Protein AF-B3JEN9-F1 (afdb_monomer)

Sequence (110 aa):
MRGEDYEPRAASYTLENGILSCDFPQIGSMPGNITIELEVEVDEETGEITAFKGDKAGTLTILGMDLVTLKLDSLTDAKVTGNTIEFTLAVSGKFLGADFPASVHFVGTK

pLDDT: mean 79.27, std 14.46, range [33.69, 92.75]

Secondary structure (DSSP, 8-state):
------------EEEETTEEEEEES--TT--SEEEEEEE-EE-TTT-BEE--TTSEEEEEEETTTEEEEEEEEEEEEEEEETTEEEEEEEEEEEETTEEEEEEEEEEEE-

Foldseek 3Di:
DPDPDPDPPPFDWDQPPQWTWTWDQDFPPDAFIWIFTFRWDADPVFQAIDGDFQDFGTWGQHPNPDTWTKTWHDKPPFGDDPQKTWIKTWIWTADPNDIDIGIDTDIDGD

Nearest PDB structures (foldseek):
  7pkw-assembly1_A  TM=6.539E-01  e=3.555E+00  Streptococcus thermophilus
  5wxk-assembly1_B  TM=5.393E-01  e=1.710E+00  Neisseria meningitidis H44/76
  2nlk-assembly1_A  TM=4.900E-01  e=3.555E+00  Homo sapiens
  9co6-assembly1_A  TM=2.944E-01  e=9.109E+00  Severe acute respiratory syndrome coronavirus 2

Solvent-accessible surface area (backbone atoms only — not comparable to full-atom values): 6185 Å² total; per-residue (Å²): 132,84,76,74,83,78,70,86,69,82,55,62,73,46,80,56,98,48,32,42,33,37,57,38,78,54,50,76,90,53,74,35,39,34,42,36,51,24,65,37,49,70,42,87,88,77,24,42,45,46,65,64,70,66,39,63,28,28,38,35,35,31,90,87,74,47,76,29,63,22,23,26,66,44,76,42,79,28,33,45,59,90,60,32,40,33,33,35,42,30,32,37,26,63,55,99,89,41,80,47,79,35,58,47,78,47,76,44,72,117

Structure (mmCIF, N/CA/C/O backbone):
data_AF-B3JEN9-F1
#
_entry.id   AF-B3JEN9-F1
#
loop_
_atom_site.group_PDB
_atom_site.id
_atom_site.type_symbol
_atom_site.label_atom_id
_atom_site.label_alt_id
_atom_site.label_comp_id
_atom_site.label_asym_id
_atom_site.label_entity_id
_atom_site.label_seq_id
_atom_site.pdbx_PDB_ins_code
_atom_site.Cartn_x
_atom_site.Cartn_y
_atom_site.Cartn_z
_atom_site.occupancy
_atom_site.B_iso_or_equiv
_atom_site.auth_seq_id
_atom_site.auth_comp_id
_atom_site.auth_asym_id
_atom_site.auth_atom_id
_atom_site.pdbx_PDB_model_num
ATOM 1 N N . MET A 1 1 ? -4.543 -1.850 -26.882 1.00 33.69 1 MET A N 1
ATOM 2 C CA . MET A 1 1 ? -4.605 -3.185 -26.256 1.00 33.69 1 MET A CA 1
ATOM 3 C C . MET A 1 1 ? -5.286 -2.974 -24.915 1.00 33.69 1 MET A C 1
ATOM 5 O O . MET A 1 1 ? -4.731 -2.257 -24.096 1.00 33.69 1 MET A O 1
ATOM 9 N N . ARG A 1 2 ? -6.543 -3.410 -24.765 1.00 36.88 2 ARG A N 1
ATOM 10 C CA . ARG A 1 2 ? -7.257 -3.356 -23.480 1.00 36.88 2 ARG A CA 1
ATOM 11 C C . ARG A 1 2 ? -6.656 -4.470 -22.626 1.00 36.88 2 ARG A C 1
ATOM 13 O O . ARG A 1 2 ? -6.762 -5.621 -23.035 1.00 36.88 2 ARG A O 1
ATOM 20 N N . GLY A 1 3 ? -5.938 -4.111 -21.562 1.00 40.59 3 GLY A N 1
ATOM 21 C CA . GLY A 1 3 ? -5.494 -5.086 -20.566 1.00 40.59 3 GLY A CA 1
ATOM 22 C C . GLY A 1 3 ? -6.725 -5.794 -20.016 1.00 40.59 3 GLY A C 1
ATOM 23 O O . GLY A 1 3 ? -7.748 -5.141 -19.820 1.00 40.59 3 GLY A O 1
ATOM 24 N N . GLU A 1 4 ? -6.650 -7.115 -19.900 1.00 35.94 4 GLU A N 1
ATOM 25 C CA . GLU A 1 4 ? -7.733 -7.932 -19.362 1.00 35.94 4 GLU A CA 1
ATOM 26 C C . GLU A 1 4 ? 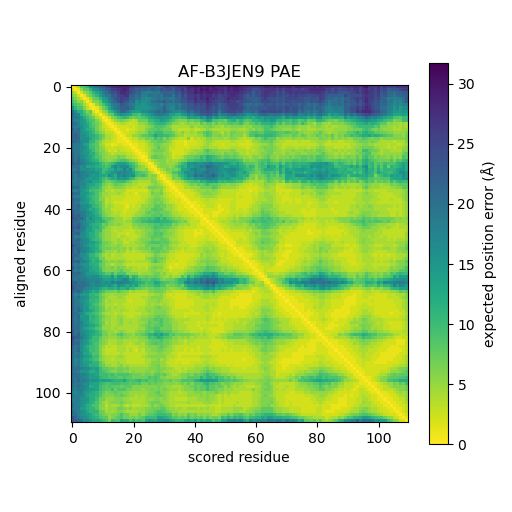-8.159 -7.388 -17.994 1.00 35.94 4 GLU A C 1
ATOM 28 O O . GLU A 1 4 ? -7.309 -6.962 -17.206 1.00 35.94 4 GLU A O 1
ATOM 33 N N . ASP A 1 5 ? -9.472 -7.357 -17.745 1.00 42.75 5 ASP A N 1
ATOM 34 C CA . ASP A 1 5 ? -10.015 -7.037 -16.430 1.00 42.75 5 ASP A CA 1
ATOM 35 C C . ASP A 1 5 ? -9.387 -8.016 -15.438 1.00 42.75 5 ASP A C 1
ATOM 37 O O . ASP A 1 5 ? -9.538 -9.232 -15.560 1.00 42.75 5 ASP A O 1
ATOM 41 N N . TYR A 1 6 ? -8.585 -7.477 -14.523 1.00 42.66 6 TYR A N 1
ATOM 42 C CA . TYR A 1 6 ? -7.826 -8.258 -13.562 1.00 42.66 6 TYR A CA 1
ATOM 43 C C . TYR A 1 6 ? -8.832 -9.017 -12.694 1.00 42.66 6 TYR A C 1
ATOM 45 O O . TYR A 1 6 ? -9.494 -8.414 -11.847 1.00 42.66 6 TYR A O 1
ATOM 53 N N . GLU A 1 7 ? -9.001 -10.323 -12.932 1.00 44.03 7 GLU A N 1
ATOM 54 C CA . GLU A 1 7 ? 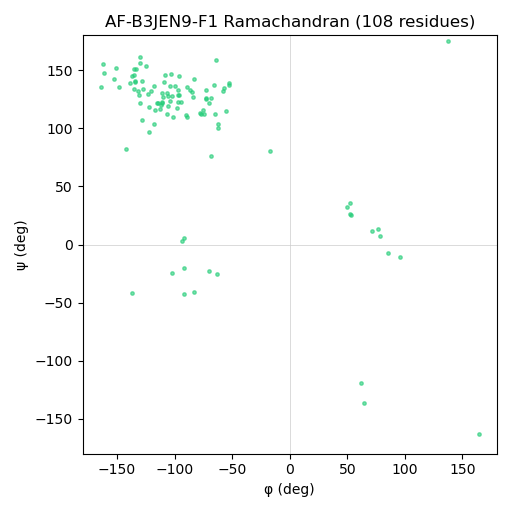-9.787 -11.156 -12.026 1.00 44.03 7 GLU A CA 1
ATOM 55 C C . GLU A 1 7 ? -9.228 -10.953 -10.613 1.00 44.03 7 GLU A C 1
ATOM 57 O O . GLU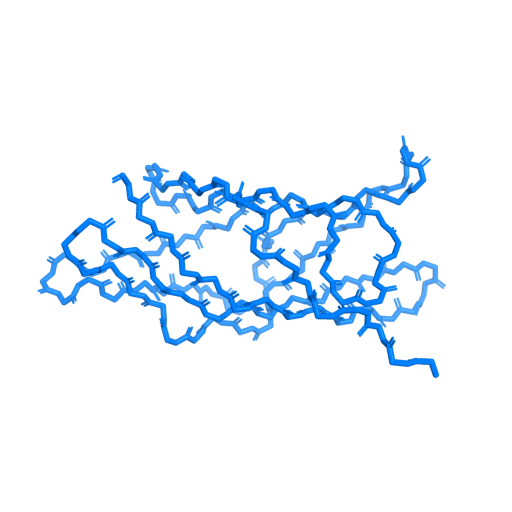 A 1 7 ? -7.999 -10.914 -10.469 1.00 44.03 7 GLU A O 1
ATOM 62 N N . PRO A 1 8 ? -10.074 -10.806 -9.575 1.00 46.91 8 PRO A N 1
ATOM 63 C CA . PRO A 1 8 ? -9.622 -10.661 -8.200 1.00 46.91 8 PRO A CA 1
ATOM 64 C C . PRO A 1 8 ? -9.009 -11.995 -7.759 1.00 46.91 8 PRO A C 1
ATOM 66 O O . PRO A 1 8 ? -9.612 -12.802 -7.058 1.00 46.91 8 PRO A O 1
ATOM 69 N N . ARG A 1 9 ? -7.790 -12.267 -8.229 1.00 49.81 9 ARG A N 1
ATOM 70 C CA . ARG A 1 9 ? -6.919 -13.324 -7.747 1.00 49.81 9 ARG A CA 1
ATOM 71 C C . ARG A 1 9 ? -6.647 -12.969 -6.305 1.00 49.81 9 ARG A C 1
ATOM 73 O O . ARG A 1 9 ? -5.857 -12.065 -6.079 1.00 49.81 9 ARG A O 1
ATOM 80 N N . ALA A 1 10 ? -7.368 -13.635 -5.405 1.00 52.41 10 ALA A N 1
ATOM 81 C CA . ALA A 1 10 ? -7.242 -13.635 -3.953 1.00 52.41 10 ALA A CA 1
ATOM 82 C C . ALA A 1 10 ? -5.890 -13.086 -3.467 1.00 52.41 10 ALA A C 1
ATOM 84 O O . ALA A 1 10 ? -4.967 -13.846 -3.182 1.00 52.41 10 ALA A O 1
ATOM 85 N N . ALA A 1 11 ? -5.759 -11.762 -3.421 1.00 56.50 11 ALA A N 1
ATOM 86 C CA . ALA A 1 11 ? -4.628 -11.130 -2.783 1.00 56.50 11 ALA A CA 1
ATOM 87 C C . ALA A 1 11 ? -4.938 -11.243 -1.293 1.00 56.50 11 ALA A C 1
ATOM 89 O O . ALA A 1 11 ? -5.949 -10.734 -0.810 1.00 56.50 11 ALA A O 1
ATOM 90 N N . SER A 1 12 ? -4.148 -12.044 -0.589 1.00 65.44 12 SER A N 1
ATOM 91 C CA . SER A 1 12 ? -4.226 -12.123 0.861 1.00 65.44 12 SER A CA 1
ATOM 92 C C . SER A 1 12 ? -3.638 -10.844 1.433 1.00 65.44 12 SER A C 1
ATOM 94 O O . SER A 1 12 ? -2.553 -10.431 1.018 1.00 65.44 12 SER A O 1
ATOM 96 N N . TYR A 1 13 ? -4.338 -10.245 2.389 1.00 75.19 13 TYR A N 1
ATOM 97 C CA . TYR A 1 13 ? -3.806 -9.146 3.177 1.00 75.19 13 TYR A CA 1
ATOM 98 C C . TYR A 1 13 ? -3.525 -9.628 4.595 1.00 75.19 13 TYR A C 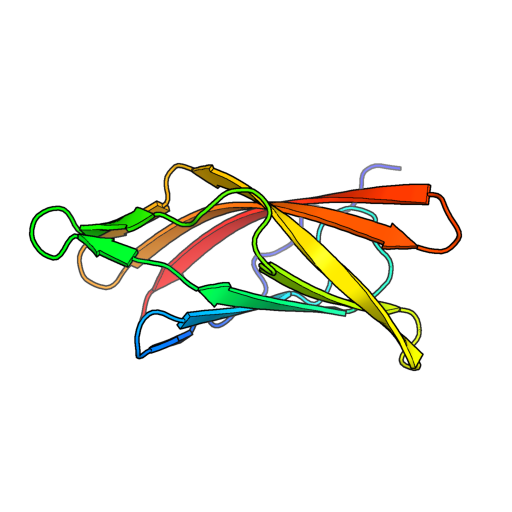1
ATOM 100 O O . TYR A 1 13 ? -4.264 -10.442 5.156 1.00 75.19 13 TYR A O 1
ATOM 108 N N . THR A 1 14 ? -2.474 -9.082 5.184 1.00 80.88 14 THR A N 1
ATOM 109 C CA . THR A 1 14 ? -2.164 -9.225 6.602 1.00 80.88 14 THR A CA 1
ATOM 110 C C . THR A 1 14 ? -2.067 -7.830 7.191 1.00 80.88 14 THR A C 1
ATOM 112 O O . THR A 1 14 ? -1.385 -6.973 6.640 1.00 80.88 14 THR A O 1
ATOM 115 N N . LEU A 1 15 ? -2.778 -7.593 8.291 1.00 80.94 15 LEU A N 1
ATOM 116 C CA . LEU A 1 15 ? -2.676 -6.365 9.072 1.00 80.94 15 LEU A CA 1
ATOM 117 C C . LEU A 1 15 ? -2.296 -6.758 10.495 1.00 80.94 15 LEU A C 1
ATOM 119 O O . LEU A 1 15 ? -3.150 -7.183 11.275 1.00 80.94 15 LEU A O 1
ATOM 123 N N . GLU A 1 16 ? -1.006 -6.681 10.803 1.00 81.44 16 GLU A N 1
ATOM 124 C CA . GLU A 1 16 ? -0.450 -7.070 12.100 1.00 81.44 16 GLU A CA 1
ATOM 125 C C . GLU A 1 16 ? 0.536 -6.008 12.581 1.00 81.44 16 GLU A C 1
ATOM 127 O O . GLU A 1 16 ? 1.376 -5.540 11.819 1.00 81.44 16 GLU A O 1
ATOM 132 N N . ASN A 1 17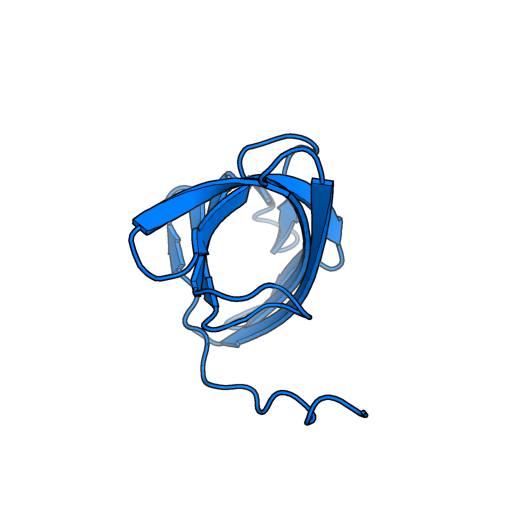 ? 0.431 -5.618 13.855 1.00 80.94 17 ASN A N 1
ATOM 133 C CA . ASN A 1 17 ? 1.317 -4.638 14.495 1.00 80.94 17 ASN A CA 1
ATOM 134 C C . ASN A 1 17 ? 1.451 -3.301 13.732 1.00 80.94 17 ASN A C 1
ATOM 136 O O . ASN A 1 17 ? 2.532 -2.719 13.714 1.00 80.94 17 ASN A O 1
ATOM 140 N N . GLY A 1 18 ? 0.376 -2.828 13.090 1.00 83.81 18 GLY A N 1
ATOM 141 C CA . GLY A 1 18 ? 0.399 -1.589 12.300 1.00 83.81 18 GLY A CA 1
ATOM 142 C C . GLY A 1 18 ? 1.068 -1.729 10.931 1.00 83.81 18 GLY A C 1
ATOM 143 O O . GLY A 1 18 ? 1.362 -0.728 10.295 1.00 83.81 18 GLY A O 1
ATOM 144 N N . ILE A 1 19 ? 1.319 -2.949 10.453 1.00 86.62 19 ILE A N 1
ATOM 145 C CA . ILE A 1 19 ? 1.880 -3.189 9.121 1.00 86.62 19 ILE A CA 1
ATOM 146 C C . ILE A 1 19 ? 0.817 -3.846 8.246 1.00 86.62 19 ILE A C 1
ATOM 148 O O . ILE A 1 19 ? 0.335 -4.938 8.553 1.00 86.62 19 ILE A O 1
ATOM 152 N N . LEU A 1 20 ? 0.470 -3.172 7.151 1.00 85.50 20 LEU A N 1
ATOM 153 C CA . LEU A 1 20 ? -0.359 -3.692 6.074 1.00 85.50 20 LEU A CA 1
ATOM 154 C C . LEU A 1 20 ? 0.537 -4.360 5.025 1.00 85.50 20 LEU A C 1
ATOM 156 O O . LEU A 1 20 ? 1.275 -3.690 4.298 1.00 85.50 20 LEU A O 1
ATOM 160 N N . SER A 1 21 ? 0.439 -5.683 4.930 1.00 85.44 21 SER A N 1
ATOM 161 C CA . SER A 1 21 ? 1.176 -6.500 3.971 1.00 85.44 21 SER A CA 1
ATOM 162 C C . SER A 1 21 ? 0.246 -7.100 2.924 1.00 85.44 21 SER A C 1
ATOM 164 O O . SER A 1 21 ? -0.780 -7.684 3.270 1.00 85.44 21 SER A O 1
ATOM 166 N N . CYS A 1 22 ? 0.593 -6.960 1.644 1.00 81.44 22 CYS A N 1
ATOM 167 C CA . CYS A 1 22 ? -0.159 -7.529 0.520 1.00 81.44 22 CYS A CA 1
ATOM 168 C C . CYS A 1 22 ? 0.787 -7.891 -0.628 1.00 81.44 22 CYS A C 1
ATOM 170 O O . CYS A 1 22 ? 1.608 -7.069 -1.029 1.00 81.44 22 CYS A O 1
ATOM 172 N N . ASP A 1 23 ? 0.613 -9.068 -1.223 1.00 78.75 23 ASP A N 1
ATOM 173 C CA . ASP A 1 23 ? 1.332 -9.453 -2.438 1.00 78.75 23 ASP A CA 1
ATOM 174 C C . ASP A 1 23 ? 0.419 -9.350 -3.659 1.00 78.75 23 ASP A C 1
ATOM 176 O O . ASP A 1 23 ? -0.632 -9.990 -3.743 1.00 78.75 23 ASP A O 1
ATOM 180 N N . PHE A 1 24 ? 0.851 -8.564 -4.640 1.00 73.25 24 PHE A N 1
ATOM 181 C CA . PHE A 1 24 ? 0.173 -8.402 -5.915 1.00 73.25 24 PHE A CA 1
ATOM 182 C C . PHE A 1 24 ? 1.049 -8.969 -7.040 1.00 73.25 24 PHE A C 1
ATOM 184 O O . PHE A 1 24 ? 2.166 -8.488 -7.248 1.00 73.25 24 PHE A O 1
ATOM 191 N N . PRO A 1 25 ? 0.560 -9.957 -7.817 1.00 64.06 25 PRO A N 1
ATOM 192 C CA . PRO A 1 25 ? 1.325 -10.496 -8.939 1.00 64.06 25 PRO A CA 1
ATOM 193 C C . PRO A 1 25 ? 1.590 -9.458 -10.038 1.00 64.06 25 PRO A C 1
ATOM 195 O O . PRO A 1 25 ? 2.558 -9.601 -10.774 1.00 64.06 25 PRO A O 1
ATOM 198 N N . GLN A 1 26 ? 0.736 -8.432 -10.157 1.00 64.62 26 GLN A N 1
ATOM 199 C CA . GLN A 1 26 ? 0.930 -7.277 -11.031 1.00 64.62 26 GLN A CA 1
ATOM 200 C C . GLN A 1 26 ? -0.020 -6.136 -10.617 1.00 64.62 26 GLN A C 1
ATOM 202 O O . GLN A 1 26 ? -1.207 -6.377 -10.411 1.00 64.62 26 GLN A O 1
ATOM 207 N N . ILE A 1 27 ? 0.465 -4.889 -10.544 1.00 61.81 27 ILE A N 1
ATOM 208 C CA . ILE A 1 27 ? -0.392 -3.692 -10.425 1.00 61.81 27 ILE A CA 1
ATOM 209 C C . ILE A 1 27 ? -0.182 -2.815 -11.665 1.00 61.81 27 ILE A C 1
ATOM 211 O O . ILE A 1 27 ? 0.910 -2.303 -11.916 1.00 61.81 27 ILE A O 1
ATOM 215 N N . GLY A 1 28 ? -1.236 -2.639 -12.464 1.00 62.28 28 GLY A N 1
ATOM 216 C CA . GLY A 1 28 ? -1.192 -1.832 -13.685 1.00 62.28 28 GLY A CA 1
ATOM 217 C C . GLY A 1 28 ? -0.255 -2.397 -14.764 1.00 62.28 28 GLY A C 1
ATOM 218 O O . GLY A 1 28 ? -0.265 -3.589 -15.062 1.00 62.28 28 GLY A O 1
ATOM 219 N N . SER A 1 29 ? 0.538 -1.524 -15.397 1.00 58.47 29 SER A N 1
ATOM 220 C CA . SER A 1 29 ? 1.462 -1.891 -16.492 1.00 58.47 29 SER A CA 1
ATOM 221 C C . SER A 1 29 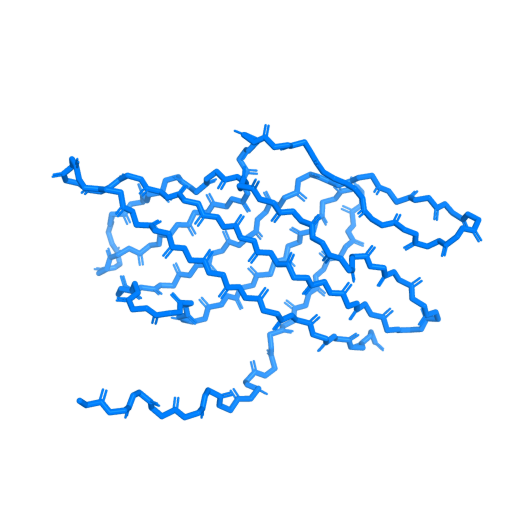? 2.880 -2.247 -16.024 1.00 58.47 29 SER A C 1
ATOM 223 O O . SER A 1 29 ? 3.763 -2.428 -16.861 1.00 58.47 29 SER A O 1
ATOM 225 N N . MET A 1 30 ? 3.132 -2.305 -14.711 1.00 64.25 30 MET A N 1
ATOM 226 C CA . MET A 1 30 ? 4.459 -2.633 -14.189 1.00 64.25 30 MET A CA 1
ATOM 227 C C . MET A 1 30 ? 4.767 -4.124 -14.390 1.00 64.25 30 MET A C 1
ATOM 229 O O . MET A 1 30 ? 3.993 -4.963 -13.935 1.00 64.25 30 MET A O 1
ATOM 233 N N . PRO A 1 31 ? 5.890 -4.484 -15.033 1.00 66.06 31 PRO A N 1
ATOM 234 C CA . PRO A 1 31 ? 6.304 -5.875 -15.144 1.00 66.06 31 PRO A CA 1
ATOM 235 C C . PRO A 1 31 ? 6.948 -6.344 -13.832 1.00 66.06 31 PRO A C 1
ATOM 237 O O . PRO A 1 31 ? 8.037 -5.891 -13.489 1.00 66.06 31 PRO A O 1
ATOM 240 N N . GLY A 1 32 ? 6.311 -7.273 -13.116 1.00 73.88 32 GLY A N 1
ATOM 241 C CA . GLY A 1 32 ? 6.881 -7.888 -11.913 1.00 73.88 32 GLY A CA 1
ATOM 242 C C . GLY A 1 32 ? 5.891 -8.058 -10.764 1.00 73.88 32 GLY A C 1
ATOM 243 O O . GLY A 1 32 ? 4.758 -7.592 -10.839 1.00 73.88 32 GLY A O 1
ATOM 244 N N . ASN A 1 33 ? 6.358 -8.704 -9.694 1.00 77.88 33 ASN A N 1
ATOM 245 C CA . ASN A 1 33 ? 5.580 -8.914 -8.473 1.00 77.88 33 ASN A CA 1
ATOM 246 C C . ASN A 1 33 ? 5.786 -7.733 -7.521 1.00 77.88 33 ASN A C 1
ATOM 248 O O . ASN A 1 33 ? 6.922 -7.295 -7.320 1.00 77.88 33 ASN A O 1
ATOM 252 N N . ILE A 1 34 ? 4.706 -7.241 -6.924 1.00 77.31 34 ILE A N 1
ATOM 253 C CA . ILE A 1 34 ? 4.724 -6.140 -5.964 1.00 77.31 34 ILE A CA 1
ATOM 254 C C . ILE A 1 34 ? 4.383 -6.690 -4.588 1.00 77.31 34 ILE A C 1
ATOM 256 O O . ILE A 1 34 ? 3.302 -7.235 -4.393 1.00 77.31 34 ILE A O 1
ATOM 260 N N . THR A 1 35 ? 5.283 -6.483 -3.638 1.00 85.06 35 THR A N 1
ATOM 261 C CA . THR A 1 35 ? 5.056 -6.770 -2.223 1.00 85.06 35 THR A CA 1
ATOM 262 C C . THR A 1 35 ? 4.874 -5.442 -1.504 1.00 85.06 35 THR A C 1
ATOM 264 O O . THR A 1 35 ? 5.802 -4.631 -1.440 1.00 85.06 35 THR A O 1
ATOM 267 N N . ILE A 1 36 ? 3.665 -5.198 -1.011 1.00 85.06 36 ILE A N 1
ATOM 268 C CA . ILE A 1 36 ? 3.317 -4.058 -0.166 1.00 85.06 36 ILE A CA 1
ATOM 269 C C . ILE A 1 36 ? 3.646 -4.421 1.277 1.00 85.06 36 ILE A C 1
ATOM 271 O O . ILE A 1 36 ? 3.279 -5.492 1.749 1.00 85.06 36 ILE A O 1
ATOM 275 N N . GLU A 1 37 ? 4.342 -3.517 1.950 1.00 88.25 37 GLU A N 1
ATOM 276 C CA . GLU A 1 37 ? 4.667 -3.544 3.375 1.00 88.25 37 GLU A CA 1
ATOM 277 C C . GLU A 1 37 ? 4.575 -2.096 3.844 1.00 88.25 37 GLU A C 1
ATOM 279 O O . GLU A 1 37 ? 5.568 -1.365 3.837 1.00 88.25 37 GLU A O 1
ATOM 284 N N . LEU A 1 38 ? 3.355 -1.655 4.133 1.00 89.25 38 LEU A N 1
ATOM 285 C CA . LEU A 1 38 ? 3.070 -0.274 4.485 1.00 89.25 38 LEU A CA 1
ATOM 286 C C . LEU A 1 38 ? 2.804 -0.173 5.984 1.00 89.25 38 LEU A C 1
ATOM 288 O O . LEU A 1 38 ? 1.961 -0.893 6.513 1.00 89.25 38 LEU A O 1
ATOM 292 N N . GLU A 1 39 ? 3.502 0.736 6.655 1.00 89.94 39 GLU A N 1
ATOM 293 C CA . GLU A 1 39 ? 3.171 1.122 8.025 1.00 89.94 39 GLU A CA 1
ATOM 294 C C . GLU A 1 39 ? 1.899 1.978 8.008 1.00 89.94 39 GLU A C 1
ATOM 296 O O . GLU A 1 39 ? 1.788 2.942 7.245 1.00 89.94 39 GLU A O 1
ATOM 301 N N . VAL A 1 40 ? 0.912 1.573 8.800 1.00 90.31 40 VAL A N 1
ATOM 302 C CA . VAL A 1 40 ? -0.410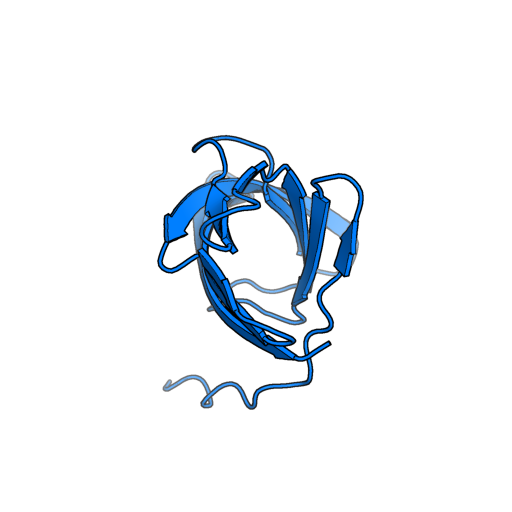 2.186 8.865 1.00 90.31 40 VAL A CA 1
ATOM 303 C C . VAL A 1 40 ? -0.853 2.357 10.312 1.00 90.31 40 VAL A C 1
ATOM 305 O O . VAL A 1 40 ? -0.603 1.510 11.172 1.00 90.31 40 VAL A O 1
ATOM 308 N N . GLU A 1 41 ? -1.586 3.431 10.567 1.00 90.75 41 GLU A N 1
ATOM 309 C CA . GLU A 1 41 ? -2.315 3.639 11.813 1.00 90.75 41 GLU A CA 1
ATOM 310 C C . GLU A 1 41 ? -3.784 3.284 11.595 1.00 90.75 41 GLU A C 1
ATOM 312 O O . GLU A 1 41 ? -4.373 3.654 10.577 1.00 90.75 41 GLU A O 1
ATOM 317 N N . VAL A 1 42 ? -4.374 2.562 12.546 1.00 89.81 42 VAL A N 1
ATOM 318 C CA . VAL A 1 42 ? -5.787 2.173 12.508 1.00 89.81 42 VAL A CA 1
ATOM 319 C C . VAL A 1 42 ? -6.502 2.847 13.667 1.00 89.81 42 VAL A C 1
ATOM 321 O O . VAL A 1 42 ? -6.141 2.641 14.824 1.00 89.81 42 VAL A O 1
ATOM 324 N N . ASP A 1 43 ? -7.525 3.631 13.359 1.00 90.56 43 ASP A N 1
ATOM 325 C CA . ASP A 1 43 ? -8.422 4.204 14.352 1.00 90.56 43 ASP A CA 1
ATOM 326 C C . ASP A 1 43 ? -9.380 3.112 14.858 1.00 90.56 43 ASP A C 1
ATOM 328 O O . ASP A 1 43 ? -10.174 2.556 14.097 1.00 90.56 43 ASP A O 1
ATOM 332 N N . GLU A 1 44 ? -9.294 2.764 16.144 1.00 86.06 44 GLU A N 1
ATOM 333 C CA . GLU A 1 44 ? -10.077 1.664 16.728 1.00 86.06 44 GLU A CA 1
ATOM 334 C C . GLU A 1 44 ? -11.582 1.969 16.840 1.00 86.06 44 GLU A C 1
ATOM 336 O O . GLU A 1 44 ? -12.392 1.042 16.897 1.00 86.06 44 GLU A O 1
ATOM 341 N N . GLU A 1 45 ? -11.981 3.245 16.872 1.00 87.88 45 GLU A N 1
ATOM 342 C CA . GLU A 1 45 ? -13.386 3.643 17.016 1.00 87.88 45 GLU A CA 1
ATOM 343 C C . GLU A 1 45 ? -14.118 3.614 15.673 1.00 87.88 45 GLU A C 1
ATOM 345 O O . GLU A 1 45 ? -15.275 3.193 15.577 1.00 87.88 45 GLU A O 1
ATOM 350 N N . THR A 1 46 ? -13.444 4.076 14.625 1.00 88.62 46 THR A N 1
ATOM 351 C CA . THR A 1 46 ? -14.022 4.257 13.294 1.00 88.62 46 THR A CA 1
ATOM 352 C C . THR A 1 46 ? -13.624 3.154 12.322 1.00 88.62 46 THR A C 1
ATOM 354 O O . THR A 1 46 ? -14.367 2.910 11.367 1.00 88.62 46 THR A O 1
ATOM 357 N N . GLY A 1 47 ? -12.495 2.482 12.560 1.00 87.88 47 GLY A N 1
ATOM 358 C CA . GLY A 1 47 ? -11.857 1.530 11.654 1.00 87.88 47 GLY A CA 1
ATOM 359 C C . GLY A 1 47 ? -11.072 2.186 10.515 1.00 87.88 47 GLY A C 1
ATOM 360 O O . GLY A 1 47 ? -10.668 1.478 9.595 1.00 87.88 47 GLY A O 1
ATOM 361 N N . GLU A 1 48 ? -10.908 3.512 10.512 1.00 92.38 48 GLU A N 1
ATOM 362 C CA . GLU A 1 48 ? -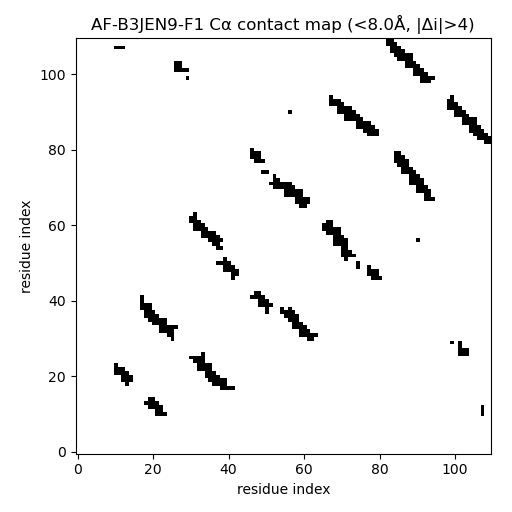10.164 4.237 9.475 1.00 92.38 48 GLU A CA 1
ATOM 363 C C . GLU A 1 48 ? -8.675 3.871 9.506 1.00 92.38 48 GLU A C 1
ATOM 365 O O . GLU A 1 48 ? -8.073 3.766 10.572 1.00 92.38 48 GLU A O 1
ATOM 370 N N . ILE A 1 49 ? -8.087 3.662 8.328 1.00 90.88 49 ILE A N 1
ATOM 371 C CA . ILE A 1 49 ? -6.668 3.348 8.164 1.00 90.88 49 ILE A CA 1
ATOM 372 C C . ILE A 1 49 ? -5.983 4.551 7.525 1.00 90.88 49 ILE A C 1
ATOM 374 O O . ILE A 1 49 ? -6.379 5.007 6.452 1.00 90.88 49 ILE A O 1
ATOM 378 N N . THR A 1 50 ? -4.912 5.032 8.144 1.00 91.94 50 THR A N 1
ATOM 379 C CA . THR A 1 50 ? -4.121 6.152 7.629 1.00 91.94 50 THR A CA 1
ATOM 380 C C . THR A 1 50 ? -2.651 5.769 7.494 1.00 91.94 50 THR A C 1
ATOM 382 O O . THR A 1 50 ? -2.164 4.858 8.159 1.00 91.94 50 THR A O 1
ATOM 385 N N . ALA A 1 51 ? -1.945 6.433 6.581 1.00 91.75 51 ALA A N 1
ATOM 386 C CA . ALA A 1 51 ? -0.520 6.225 6.335 1.00 91.75 51 ALA A CA 1
ATOM 387 C C . ALA A 1 51 ? 0.116 7.520 5.820 1.00 91.75 51 ALA A C 1
ATOM 389 O O . ALA A 1 51 ? -0.558 8.334 5.174 1.00 91.75 51 ALA A O 1
ATOM 390 N N . PHE A 1 52 ? 1.413 7.722 6.065 1.00 89.19 52 PHE A N 1
ATOM 391 C CA . PHE A 1 52 ? 2.076 8.957 5.658 1.00 89.19 52 PHE A CA 1
ATOM 392 C C . PHE A 1 52 ? 2.531 8.905 4.201 1.00 89.19 52 PHE A C 1
ATOM 394 O O . PHE A 1 52 ? 3.258 8.020 3.747 1.00 89.19 52 PHE A O 1
ATOM 401 N N . LYS A 1 53 ? 2.123 9.919 3.437 1.00 90.31 53 LYS A N 1
ATOM 402 C CA . LYS A 1 53 ? 2.584 10.093 2.061 1.00 90.31 53 LYS A CA 1
ATOM 403 C C . LYS A 1 53 ? 4.111 10.208 2.017 1.00 90.31 53 LYS A C 1
ATOM 405 O O . LYS A 1 53 ? 4.699 11.047 2.695 1.00 90.31 53 LYS A O 1
ATOM 410 N N . GLY A 1 54 ? 4.728 9.454 1.113 1.00 87.50 54 GLY A N 1
ATOM 411 C CA . GLY A 1 54 ? 6.174 9.408 0.908 1.00 87.50 54 GLY A CA 1
ATOM 412 C C . GLY A 1 54 ? 6.876 8.265 1.639 1.00 87.50 54 GLY A C 1
ATOM 413 O O . GLY A 1 54 ? 8.041 8.003 1.315 1.00 87.50 54 GLY A O 1
ATOM 414 N N . ASP A 1 55 ? 6.180 7.570 2.543 1.00 90.88 55 ASP A N 1
ATOM 415 C CA . ASP A 1 55 ? 6.699 6.391 3.231 1.00 90.88 55 ASP A CA 1
ATOM 416 C C . ASP A 1 55 ? 6.969 5.246 2.264 1.00 90.88 55 ASP A C 1
ATOM 418 O O . ASP A 1 55 ? 6.429 5.183 1.153 1.00 90.88 55 ASP A O 1
ATOM 422 N N . LYS A 1 56 ? 7.829 4.319 2.694 1.00 91.31 56 LYS A N 1
ATOM 423 C CA . LYS A 1 56 ? 8.034 3.066 1.974 1.00 91.31 56 LYS A CA 1
ATOM 424 C C . LYS A 1 56 ? 6.726 2.277 2.036 1.00 91.31 56 LYS A C 1
ATOM 426 O O . LYS A 1 56 ? 6.347 1.799 3.094 1.00 91.31 56 LYS A O 1
ATOM 431 N N . ALA A 1 57 ? 6.074 2.128 0.889 1.00 89.19 57 ALA A N 1
ATOM 432 C CA . ALA A 1 57 ? 4.851 1.343 0.761 1.00 89.19 57 ALA A CA 1
ATOM 433 C C . ALA A 1 57 ? 5.132 -0.113 0.384 1.00 89.19 57 ALA A C 1
ATOM 435 O O . ALA A 1 57 ? 4.279 -0.973 0.562 1.00 89.19 57 ALA A O 1
ATOM 436 N N . GLY A 1 58 ? 6.306 -0.405 -0.178 1.00 88.00 58 GLY A N 1
ATOM 437 C CA . GLY A 1 58 ? 6.638 -1.758 -0.597 1.00 88.00 58 GLY A CA 1
ATOM 438 C C . GLY A 1 58 ? 7.828 -1.835 -1.538 1.00 88.00 58 GLY A C 1
ATOM 439 O O . GLY A 1 58 ? 8.621 -0.895 -1.669 1.00 88.00 58 GLY A O 1
ATOM 440 N N . THR A 1 59 ? 7.944 -2.975 -2.207 1.00 87.81 59 THR A N 1
ATOM 441 C CA . THR A 1 59 ? 8.966 -3.245 -3.217 1.00 87.81 59 THR A CA 1
ATOM 442 C C . THR A 1 59 ? 8.354 -3.904 -4.446 1.00 87.81 59 THR A C 1
ATOM 444 O O . THR A 1 59 ? 7.475 -4.755 -4.343 1.00 87.81 59 THR A O 1
ATOM 447 N N . LEU A 1 60 ? 8.825 -3.504 -5.621 1.00 82.12 60 LEU A N 1
ATOM 448 C CA . LEU A 1 60 ? 8.542 -4.156 -6.893 1.00 82.12 60 LEU A CA 1
ATOM 449 C C . LEU A 1 60 ? 9.761 -4.992 -7.284 1.00 82.12 60 LEU A C 1
ATOM 451 O O . LEU A 1 60 ? 10.871 -4.466 -7.346 1.00 82.12 60 LEU A O 1
ATOM 455 N N . THR A 1 61 ? 9.543 -6.270 -7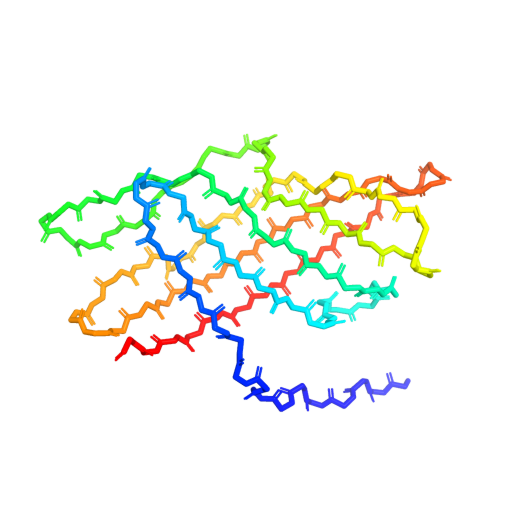.585 1.00 81.62 61 THR A N 1
ATOM 456 C CA . THR A 1 61 ? 10.566 -7.183 -8.104 1.00 81.62 61 THR A CA 1
ATOM 457 C C . THR A 1 61 ? 10.395 -7.351 -9.610 1.00 81.62 61 THR A C 1
ATOM 459 O O . THR A 1 61 ? 9.456 -8.009 -10.064 1.00 81.62 61 THR A O 1
ATOM 462 N N . ILE A 1 62 ? 11.322 -6.797 -10.391 1.00 75.44 62 ILE A N 1
ATOM 463 C CA . ILE A 1 62 ? 11.322 -6.858 -11.858 1.00 75.44 62 ILE A CA 1
ATOM 464 C C . ILE A 1 62 ? 12.235 -8.001 -12.317 1.00 75.44 62 ILE A C 1
ATOM 466 O O . ILE A 1 62 ? 13.389 -8.101 -11.896 1.00 75.44 62 ILE A O 1
ATOM 470 N N . LEU A 1 63 ? 11.712 -8.880 -13.183 1.00 71.25 63 LEU A N 1
ATOM 471 C CA . LEU A 1 63 ? 12.450 -10.001 -13.798 1.00 71.25 63 LEU A CA 1
ATOM 472 C C . LEU A 1 63 ? 13.188 -10.914 -12.790 1.00 71.25 63 LEU A C 1
ATOM 474 O O . LEU A 1 63 ? 14.180 -11.552 -13.132 1.00 71.25 63 LEU A O 1
ATOM 478 N N . GLY A 1 64 ? 12.702 -10.980 -11.545 1.00 67.19 64 GLY A N 1
ATOM 479 C CA . GLY A 1 64 ? 13.281 -11.800 -10.479 1.00 67.19 64 GLY A CA 1
ATOM 480 C C . GLY A 1 64 ? 14.627 -11.313 -9.929 1.00 67.19 64 GLY A C 1
ATOM 481 O O . GLY A 1 64 ? 15.269 -12.076 -9.213 1.00 67.19 64 GLY A O 1
ATOM 482 N N . MET A 1 65 ? 15.074 -10.093 -10.259 1.00 67.25 65 MET A N 1
ATOM 483 C CA . MET A 1 65 ? 16.399 -9.595 -9.853 1.00 67.25 65 MET A CA 1
ATOM 484 C C . MET A 1 65 ? 16.404 -8.148 -9.352 1.00 67.25 65 MET A C 1
ATOM 486 O O . MET A 1 65 ? 17.066 -7.869 -8.354 1.00 67.25 65 MET A O 1
ATOM 490 N N . ASP A 1 66 ? 15.678 -7.233 -10.000 1.00 70.94 66 ASP A N 1
ATOM 491 C CA . ASP A 1 66 ? 15.756 -5.811 -9.657 1.00 70.94 66 ASP A CA 1
ATOM 492 C C . ASP A 1 66 ? 14.660 -5.413 -8.666 1.00 70.94 66 ASP A C 1
ATOM 494 O O . ASP A 1 66 ? 13.470 -5.575 -8.942 1.00 70.94 66 ASP A O 1
ATOM 498 N N . LEU A 1 67 ? 15.074 -4.863 -7.520 1.00 80.25 67 LEU A N 1
ATOM 499 C CA . LEU A 1 67 ? 14.184 -4.358 -6.477 1.00 80.25 67 LEU A CA 1
ATOM 500 C C . LEU A 1 67 ? 14.016 -2.844 -6.610 1.00 80.25 67 LEU A C 1
ATOM 502 O O . LEU A 1 67 ? 14.967 -2.077 -6.453 1.00 80.25 67 LEU A O 1
ATOM 506 N N . VAL A 1 68 ? 12.785 -2.411 -6.858 1.00 85.19 68 VAL A N 1
ATOM 507 C CA . VAL A 1 68 ? 12.401 -1.000 -6.893 1.00 85.19 68 VAL A CA 1
ATOM 508 C C . VAL A 1 68 ? 11.622 -0.680 -5.629 1.00 85.19 68 VAL A C 1
ATOM 510 O O . VAL A 1 68 ? 10.558 -1.246 -5.389 1.00 85.19 68 VAL A O 1
ATOM 513 N N . THR A 1 69 ? 12.133 0.248 -4.824 1.00 89.50 69 THR A N 1
ATOM 514 C CA . THR A 1 69 ? 11.394 0.762 -3.667 1.00 89.50 69 THR A CA 1
ATOM 515 C C . THR A 1 69 ? 10.196 1.574 -4.144 1.00 89.50 69 THR A C 1
ATOM 517 O O . THR A 1 69 ? 10.355 2.524 -4.914 1.00 89.50 69 THR A O 1
ATOM 520 N N . LEU A 1 70 ? 9.012 1.215 -3.653 1.00 89.25 70 LEU A N 1
ATOM 521 C CA . LEU A 1 70 ? 7.767 1.928 -3.903 1.00 89.25 70 LEU A CA 1
ATOM 522 C C . LEU A 1 70 ? 7.479 2.867 -2.732 1.00 89.25 70 LEU A C 1
ATOM 524 O O . LEU A 1 70 ? 7.572 2.472 -1.567 1.00 89.25 70 LEU A O 1
ATOM 528 N N . LYS A 1 71 ? 7.129 4.111 -3.047 1.00 92.62 71 LYS A N 1
ATOM 529 C CA . LYS A 1 71 ? 6.689 5.118 -2.084 1.00 92.62 71 LYS A CA 1
ATOM 530 C C . LYS A 1 71 ? 5.183 5.290 -2.141 1.00 92.62 71 LYS A C 1
ATOM 532 O O . LYS A 1 71 ? 4.606 5.200 -3.220 1.00 92.62 71 LYS A O 1
ATOM 537 N N . LEU A 1 72 ? 4.571 5.575 -0.997 1.00 92.25 72 LEU A N 1
ATOM 538 C CA . LEU A 1 72 ? 3.154 5.900 -0.921 1.00 92.25 72 LEU A CA 1
ATOM 539 C C . LEU A 1 72 ? 2.884 7.271 -1.549 1.00 92.25 72 LEU A C 1
ATOM 541 O O . LEU A 1 72 ? 3.401 8.283 -1.074 1.00 92.25 72 LEU A O 1
ATOM 545 N N . ASP A 1 73 ? 2.024 7.321 -2.561 1.00 92.38 73 ASP A N 1
ATOM 546 C CA . ASP A 1 73 ? 1.513 8.581 -3.105 1.00 92.38 73 ASP A CA 1
ATOM 547 C C . ASP A 1 73 ? 0.207 8.993 -2.423 1.00 92.38 73 ASP A C 1
ATOM 549 O O . ASP A 1 73 ? 0.027 10.174 -2.099 1.00 92.38 73 ASP A O 1
ATOM 553 N N . SER A 1 74 ? -0.687 8.025 -2.200 1.00 92.75 74 SER A N 1
ATOM 554 C CA . SER A 1 74 ? -1.946 8.203 -1.475 1.00 92.75 74 SER A CA 1
ATOM 555 C C . SER A 1 74 ? -2.516 6.872 -0.988 1.00 92.75 74 SER A C 1
ATOM 557 O O . SER A 1 74 ? -2.411 5.860 -1.681 1.00 92.75 74 SER A O 1
ATOM 559 N N . LEU A 1 75 ? -3.190 6.913 0.159 1.00 91.88 75 LEU A N 1
ATOM 560 C CA . LEU A 1 75 ? -4.064 5.861 0.667 1.00 91.88 75 LEU A CA 1
ATOM 561 C C . LEU A 1 75 ? -5.448 6.493 0.874 1.00 91.88 75 LEU A C 1
ATOM 563 O O . LEU A 1 75 ? -5.559 7.468 1.613 1.00 91.88 75 LEU A O 1
ATOM 567 N N . THR A 1 76 ? -6.473 6.011 0.172 1.00 92.06 76 THR A N 1
ATOM 568 C CA . THR A 1 76 ? -7.849 6.535 0.267 1.00 92.06 76 THR A CA 1
ATOM 569 C C . THR A 1 76 ? -8.848 5.413 0.476 1.00 92.06 76 THR A C 1
ATOM 571 O O . THR A 1 76 ? -8.537 4.251 0.221 1.00 92.06 76 THR A O 1
ATOM 574 N N . ASP A 1 77 ? -10.042 5.764 0.961 1.00 90.38 77 ASP A N 1
ATOM 575 C CA . ASP A 1 77 ? -11.140 4.820 1.229 1.00 90.38 77 ASP A CA 1
ATOM 576 C C . ASP A 1 77 ? -10.707 3.643 2.120 1.00 90.38 77 ASP A C 1
ATOM 578 O O . ASP A 1 77 ? -11.256 2.549 2.043 1.00 90.38 77 ASP A O 1
ATOM 582 N N . ALA A 1 78 ? -9.672 3.867 2.936 1.00 91.00 78 ALA A N 1
ATOM 583 C CA . ALA A 1 78 ? -8.975 2.825 3.657 1.00 91.00 78 ALA A CA 1
ATOM 584 C C . ALA A 1 78 ? -9.634 2.600 5.014 1.00 91.00 78 ALA A C 1
ATOM 586 O O . ALA A 1 78 ? -9.593 3.460 5.896 1.00 91.00 78 ALA A O 1
ATOM 587 N N . LYS A 1 79 ? -10.295 1.454 5.163 1.00 92.44 79 LYS A N 1
ATOM 588 C CA . LYS A 1 79 ? -11.126 1.168 6.325 1.00 92.44 79 LYS A CA 1
ATOM 589 C C . LYS A 1 79 ? -11.235 -0.323 6.614 1.00 92.44 79 LYS A C 1
ATOM 591 O O . LYS A 1 79 ? -11.414 -1.135 5.709 1.00 92.44 79 LYS A O 1
ATOM 596 N N . VAL A 1 80 ? -11.238 -0.671 7.897 1.00 88.88 80 VAL A N 1
ATOM 597 C CA . VAL A 1 80 ? -11.704 -1.964 8.402 1.00 88.88 80 VAL A CA 1
ATOM 598 C C . VAL A 1 80 ? -13.150 -1.823 8.877 1.00 88.88 80 VAL A C 1
ATOM 600 O O . VAL A 1 80 ? -13.460 -1.009 9.741 1.00 88.88 80 VAL A O 1
ATOM 603 N N . THR A 1 81 ? -14.059 -2.626 8.327 1.00 88.00 81 THR A N 1
ATOM 604 C CA . THR A 1 81 ? -15.456 -2.713 8.774 1.00 88.00 81 THR A CA 1
ATOM 605 C C . THR A 1 81 ? -15.827 -4.173 9.025 1.00 88.00 81 THR A C 1
ATOM 607 O O . THR A 1 81 ? -16.009 -4.964 8.096 1.00 88.00 81 THR A O 1
ATOM 610 N N . GLY A 1 82 ? -15.951 -4.548 10.302 1.00 86.00 82 GLY A N 1
ATOM 611 C CA . GLY A 1 82 ? -16.176 -5.939 10.700 1.00 86.00 82 GLY A CA 1
ATOM 612 C C . GLY A 1 82 ? -15.009 -6.830 10.266 1.00 86.00 82 GLY A C 1
ATOM 613 O O . GLY A 1 82 ? -13.874 -6.592 10.663 1.00 86.00 82 GLY A O 1
ATOM 614 N N . ASN A 1 83 ? -15.287 -7.830 9.425 1.00 84.50 83 ASN A N 1
ATOM 615 C CA . ASN A 1 83 ? -14.260 -8.718 8.866 1.00 84.50 83 ASN A CA 1
ATOM 616 C C . ASN A 1 83 ? -13.728 -8.254 7.503 1.00 84.50 83 ASN A C 1
ATOM 618 O O . ASN A 1 83 ? -12.935 -8.971 6.902 1.00 84.50 83 ASN A O 1
ATOM 622 N N . THR A 1 84 ? -14.175 -7.103 6.998 1.00 85.31 84 THR A N 1
ATOM 623 C CA . THR A 1 84 ? -13.785 -6.597 5.676 1.00 85.31 84 THR A CA 1
ATOM 624 C C . THR A 1 84 ? -12.767 -5.478 5.828 1.00 85.31 84 THR A C 1
ATOM 626 O O . THR A 1 84 ? -12.952 -4.594 6.662 1.00 85.31 84 THR A O 1
ATOM 629 N N . ILE A 1 85 ? -11.725 -5.494 5.007 1.00 87.19 85 ILE A N 1
ATOM 630 C CA . ILE A 1 85 ? -10.863 -4.347 4.745 1.00 87.19 85 ILE A CA 1
ATOM 631 C C . ILE A 1 85 ? -11.128 -3.854 3.323 1.00 87.19 85 ILE A C 1
ATOM 633 O O . ILE A 1 85 ? -11.284 -4.651 2.398 1.00 87.19 85 ILE A O 1
ATOM 637 N N . GLU A 1 86 ? -11.154 -2.546 3.146 1.00 89.94 86 GLU A N 1
ATOM 638 C CA . GLU A 1 86 ? -11.215 -1.894 1.843 1.00 89.94 86 GLU A CA 1
ATOM 639 C C . GLU A 1 86 ? -10.191 -0.768 1.833 1.00 89.94 86 GLU A C 1
ATOM 641 O O . GLU A 1 86 ? -10.004 -0.121 2.859 1.00 89.94 86 GLU A O 1
ATOM 646 N N . PHE A 1 87 ? -9.480 -0.581 0.724 1.00 89.44 87 PHE A N 1
ATOM 647 C CA . PHE A 1 87 ? -8.613 0.574 0.513 1.00 89.44 87 PHE A CA 1
ATOM 648 C C . PHE A 1 87 ? -8.278 0.767 -0.963 1.00 89.44 87 PHE A C 1
ATOM 650 O O . PHE A 1 87 ? -8.216 -0.175 -1.752 1.00 89.44 87 PHE A O 1
ATOM 657 N N . THR A 1 88 ? -7.956 2.003 -1.320 1.00 89.81 88 THR A N 1
ATOM 658 C CA . THR A 1 88 ? -7.311 2.355 -2.581 1.00 89.81 88 THR A CA 1
ATOM 659 C C . THR A 1 88 ? -5.904 2.855 -2.292 1.00 89.81 88 THR A C 1
ATOM 661 O O . THR A 1 88 ? -5.703 3.877 -1.637 1.00 89.81 88 THR A O 1
ATOM 664 N N . LEU A 1 89 ? -4.914 2.125 -2.790 1.00 88.88 89 LEU A N 1
ATOM 665 C CA . LEU A 1 89 ? -3.499 2.417 -2.620 1.00 88.88 89 LEU A CA 1
ATOM 666 C C . LEU A 1 89 ? -2.931 2.941 -3.939 1.00 88.88 89 LEU A C 1
ATOM 668 O O . LEU A 1 89 ? -3.112 2.317 -4.985 1.00 88.88 89 LEU A O 1
ATOM 672 N N . ALA A 1 90 ? -2.219 4.064 -3.901 1.00 90.12 90 ALA A N 1
ATOM 673 C CA . ALA A 1 90 ? -1.404 4.541 -5.012 1.00 90.12 90 ALA A CA 1
ATOM 674 C C . ALA A 1 90 ? 0.051 4.666 -4.569 1.00 90.12 90 ALA A C 1
ATOM 676 O O . ALA A 1 90 ? 0.349 5.233 -3.515 1.00 90.12 90 ALA A O 1
ATOM 677 N N . VAL A 1 91 ? 0.953 4.135 -5.384 1.00 88.81 91 VAL A N 1
ATOM 678 C CA . VAL A 1 91 ? 2.387 4.104 -5.120 1.00 88.81 91 VAL A CA 1
ATOM 679 C C . VAL A 1 91 ? 3.177 4.496 -6.356 1.00 88.81 91 VAL A C 1
ATOM 681 O O . VAL A 1 91 ? 2.771 4.210 -7.483 1.00 88.81 91 VAL A O 1
ATOM 684 N N . SER A 1 92 ? 4.356 5.066 -6.141 1.00 89.31 92 SER A N 1
ATOM 685 C CA . SER A 1 92 ? 5.311 5.352 -7.205 1.00 89.31 92 SER A CA 1
ATOM 686 C C . SER A 1 92 ? 6.692 4.805 -6.879 1.00 89.31 92 SER A C 1
ATOM 688 O O . SER A 1 92 ? 7.167 4.849 -5.745 1.00 89.31 92 SER A O 1
ATOM 690 N N . GLY A 1 93 ? 7.354 4.262 -7.895 1.00 86.38 93 GLY A N 1
ATOM 691 C CA . GLY A 1 93 ? 8.732 3.791 -7.820 1.00 86.38 93 GLY A CA 1
ATOM 692 C C . GLY A 1 93 ? 9.558 4.341 -8.969 1.00 86.38 93 GLY A C 1
ATOM 693 O O . GLY A 1 93 ? 9.020 4.673 -10.024 1.00 86.38 93 GLY A O 1
ATOM 694 N N . LYS A 1 94 ? 10.878 4.411 -8.784 1.00 85.94 94 LYS A N 1
ATOM 695 C CA . LYS A 1 94 ? 11.801 4.852 -9.832 1.00 85.94 94 LYS A CA 1
ATOM 696 C C . LYS A 1 94 ? 12.650 3.691 -10.322 1.00 85.94 94 LYS A C 1
ATOM 698 O O . LYS A 1 94 ? 13.403 3.110 -9.545 1.00 85.94 94 LYS A O 1
ATOM 703 N N . PHE A 1 95 ? 12.576 3.395 -11.613 1.00 78.12 95 PHE A N 1
ATOM 704 C CA . PHE A 1 95 ? 13.370 2.344 -12.245 1.00 78.12 95 PHE A CA 1
ATOM 705 C C . PHE A 1 95 ? 14.041 2.881 -13.507 1.00 78.12 95 PHE A C 1
ATOM 707 O O . PHE A 1 95 ? 13.402 3.518 -14.339 1.00 78.12 95 PHE A O 1
ATOM 714 N N . LEU A 1 96 ? 15.359 2.690 -13.624 1.00 81.06 96 LEU A N 1
ATOM 715 C CA . LEU A 1 96 ? 16.170 3.193 -14.746 1.00 81.06 96 LEU A CA 1
ATOM 716 C C . LEU A 1 96 ? 15.953 4.689 -15.069 1.00 81.06 96 LEU A C 1
ATOM 718 O O . LEU A 1 96 ? 16.047 5.116 -16.216 1.00 81.06 96 LEU A O 1
ATOM 722 N N . GLY A 1 97 ? 15.661 5.500 -14.047 1.00 80.81 97 GLY A N 1
ATOM 723 C CA . GLY A 1 97 ? 15.438 6.942 -14.185 1.00 80.81 97 GLY A CA 1
ATOM 724 C C . GLY A 1 97 ? 14.009 7.358 -14.552 1.00 80.81 97 GLY A C 1
ATOM 725 O O . GLY A 1 97 ? 13.724 8.552 -14.482 1.00 80.81 97 GLY A O 1
ATOM 726 N N . ALA A 1 98 ? 13.118 6.414 -14.865 1.00 81.94 98 ALA A N 1
ATOM 727 C CA . ALA A 1 98 ? 11.703 6.666 -15.118 1.00 81.94 98 ALA A CA 1
ATOM 728 C C . ALA A 1 98 ? 10.853 6.415 -13.865 1.00 81.94 98 ALA A C 1
ATOM 730 O O . ALA A 1 98 ? 11.147 5.512 -13.078 1.00 81.94 98 ALA A O 1
ATOM 731 N N . ASP A 1 99 ? 9.805 7.221 -13.694 1.00 82.56 99 ASP A N 1
ATOM 732 C CA . ASP A 1 99 ? 8.813 7.048 -12.637 1.00 82.56 99 ASP A CA 1
ATOM 733 C C . ASP A 1 99 ? 7.714 6.091 -13.106 1.00 82.56 99 ASP A C 1
ATOM 735 O O . ASP A 1 99 ? 7.169 6.219 -14.205 1.00 82.56 99 ASP A O 1
ATOM 739 N N . PHE A 1 100 ? 7.388 5.134 -12.250 1.00 81.19 100 PHE A N 1
ATOM 740 C CA . PHE A 1 100 ? 6.350 4.146 -12.470 1.00 81.19 100 PHE A CA 1
ATOM 741 C C . PHE A 1 100 ? 5.289 4.340 -11.387 1.00 81.19 100 PHE A C 1
ATOM 743 O O . PHE A 1 100 ? 5.531 3.969 -10.238 1.00 81.19 100 PHE A O 1
ATOM 750 N N . PRO A 1 101 ? 4.138 4.945 -11.717 1.00 85.19 101 PRO A N 1
ATOM 751 C CA . PRO A 1 101 ? 2.990 4.978 -10.828 1.00 85.19 101 PRO A CA 1
ATOM 752 C C . PRO A 1 101 ? 2.179 3.683 -10.957 1.00 85.19 101 PRO A C 1
ATOM 754 O O . PRO A 1 101 ? 1.994 3.148 -12.053 1.00 85.19 101 PRO A O 1
ATOM 757 N N . ALA A 1 102 ? 1.663 3.198 -9.837 1.00 80.50 102 ALA A N 1
ATOM 758 C CA . ALA A 1 102 ? 0.739 2.081 -9.752 1.00 80.50 102 ALA A CA 1
ATOM 759 C C . ALA A 1 102 ? -0.371 2.421 -8.762 1.00 80.50 102 ALA A C 1
ATOM 761 O O . ALA A 1 102 ? -0.139 3.083 -7.755 1.00 80.50 102 ALA A O 1
ATOM 762 N N . SER A 1 103 ? -1.585 1.961 -9.044 1.00 84.88 103 SER A N 1
ATOM 763 C CA . SER A 1 103 ? -2.692 2.072 -8.107 1.00 84.88 103 SER A CA 1
ATOM 764 C C . SER A 1 103 ? -3.506 0.793 -8.110 1.00 84.88 103 SER A C 1
ATOM 766 O O . SER A 1 103 ? -3.725 0.193 -9.164 1.00 84.88 103 SER A O 1
ATOM 768 N N . VAL A 1 104 ? -3.914 0.372 -6.919 1.00 81.12 104 VAL A N 1
ATOM 769 C CA . VAL A 1 104 ? -4.746 -0.799 -6.693 1.00 81.12 104 VAL A CA 1
ATOM 770 C C . VAL A 1 104 ? -5.876 -0.423 -5.751 1.00 81.12 104 VAL A C 1
ATOM 772 O O . VAL A 1 104 ? -5.657 0.201 -4.715 1.00 81.12 104 VAL A O 1
ATOM 775 N N . HIS A 1 105 ? -7.087 -0.803 -6.131 1.00 86.00 105 HIS A N 1
ATOM 776 C CA . HIS A 1 105 ? -8.213 -0.849 -5.218 1.00 86.00 105 HIS A CA 1
ATOM 777 C C . HIS A 1 105 ? -8.345 -2.284 -4.717 1.00 86.00 105 HIS A C 1
ATOM 779 O O . HIS A 1 105 ? -8.335 -3.224 -5.517 1.00 86.00 105 HIS A O 1
ATOM 785 N N . PHE A 1 106 ? -8.416 -2.450 -3.404 1.00 82.69 106 PHE A N 1
ATOM 786 C CA . PHE A 1 106 ? -8.451 -3.741 -2.747 1.00 82.69 106 PHE A CA 1
ATOM 787 C C . PHE A 1 106 ? -9.643 -3.817 -1.802 1.00 82.69 106 PHE A C 1
ATOM 789 O O . PHE A 1 106 ? -9.861 -2.920 -0.991 1.00 82.69 106 PHE A O 1
ATOM 796 N N . VAL A 1 107 ? -10.365 -4.932 -1.884 1.00 84.88 107 VAL A N 1
ATOM 797 C CA . VAL A 1 107 ? -11.393 -5.324 -0.922 1.00 84.88 107 VAL A CA 1
ATOM 798 C C . VAL A 1 107 ? -11.098 -6.759 -0.519 1.00 84.88 107 VAL A C 1
ATOM 800 O O . VAL A 1 107 ? -11.041 -7.648 -1.370 1.00 84.88 107 VAL A O 1
ATOM 803 N N . GLY A 1 108 ? -10.897 -6.984 0.773 1.00 78.06 108 GLY A N 1
ATOM 804 C CA . GLY A 1 108 ? -10.575 -8.291 1.326 1.00 78.06 108 GLY A CA 1
ATOM 805 C C . GLY A 1 108 ? -11.420 -8.596 2.548 1.00 78.06 108 GLY A C 1
ATOM 806 O O . GLY A 1 108 ? -11.809 -7.700 3.288 1.00 78.06 108 GLY A O 1
ATOM 807 N N . THR A 1 109 ? -11.682 -9.875 2.781 1.00 78.62 109 THR A N 1
ATOM 808 C CA . THR A 1 109 ? -12.306 -10.355 4.017 1.00 78.62 109 THR A CA 1
ATOM 809 C C . THR A 1 109 ? -11.355 -11.293 4.739 1.00 78.62 109 THR A C 1
ATOM 811 O O . THR A 1 109 ? -10.749 -12.148 4.090 1.00 78.62 109 THR A O 1
ATOM 814 N N . LYS A 1 110 ? -11.241 -11.137 6.057 1.00 62.81 110 LYS A N 1
ATOM 815 C CA . LYS A 1 110 ? -10.488 -12.035 6.938 1.00 62.81 110 LYS A CA 1
ATOM 816 C C . LYS A 1 110 ? -11.183 -13.384 7.116 1.00 62.81 110 LYS A C 1
ATOM 818 O O . LYS A 1 110 ? -12.433 -13.393 7.225 1.00 62.81 110 LYS A O 1
#

Radius of gyration: 13.88 Å; Cα contacts (8 Å, |Δi|>4): 240; chains: 1; bounding box: 33×24×43 Å

Mean predicted aligned error: 7.65 Å

Organism: NCBI:txid470145